Protein AF-A0A087T5A1-F1 (afdb_monomer)

pLDDT: mean 77.56, std 16.7, range [35.44, 92.0]

Radius of gyration: 14.27 Å; Cα contacts (8 Å, |Δi|>4): 145; chains: 1; bounding box: 37×33×29 Å

Structure (mmCIF, N/CA/C/O backbone):
data_AF-A0A087T5A1-F1
#
_entry.id   AF-A0A087T5A1-F1
#
loop_
_atom_site.group_PDB
_atom_site.id
_atom_site.type_symbol
_atom_s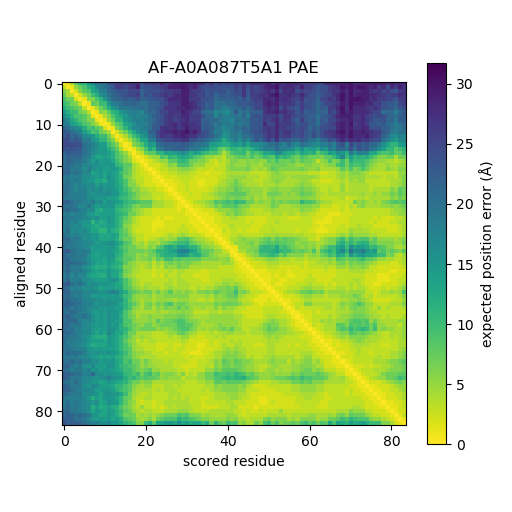ite.label_atom_id
_atom_site.label_alt_id
_atom_site.label_comp_id
_atom_site.label_asym_id
_atom_site.label_entity_id
_atom_site.label_seq_id
_atom_site.pdbx_PDB_ins_code
_atom_site.Cartn_x
_atom_site.Cartn_y
_atom_site.Cartn_z
_atom_site.occupancy
_atom_site.B_iso_or_equiv
_atom_site.auth_seq_id
_atom_site.auth_comp_id
_atom_site.auth_asym_id
_atom_site.auth_atom_id
_atom_site.pdbx_PDB_model_num
ATOM 1 N N . TYR A 1 1 ? 20.532 22.237 7.844 1.00 35.44 1 TYR A N 1
ATOM 2 C CA . TYR A 1 1 ? 19.175 21.950 7.338 1.00 35.44 1 TYR A CA 1
ATOM 3 C C . TYR A 1 1 ? 19.115 20.453 7.072 1.00 35.44 1 TYR A C 1
ATOM 5 O O . TYR A 1 1 ? 19.869 19.962 6.244 1.00 35.44 1 TYR A O 1
ATOM 13 N N . GLN A 1 2 ? 18.388 19.701 7.897 1.00 44.22 2 GLN A N 1
ATOM 14 C CA . GLN A 1 2 ? 18.462 18.239 7.939 1.00 44.22 2 GLN A CA 1
ATOM 15 C C . GLN A 1 2 ? 17.627 17.656 6.792 1.00 44.22 2 GLN A C 1
ATOM 17 O O . GLN A 1 2 ? 16.401 17.663 6.862 1.00 44.22 2 GLN A O 1
ATOM 22 N N . SER A 1 3 ? 18.283 17.199 5.722 1.00 47.53 3 SER A N 1
ATOM 23 C CA . SER A 1 3 ? 17.609 16.451 4.658 1.00 47.53 3 SER A CA 1
ATOM 24 C C . SER A 1 3 ? 17.207 15.094 5.229 1.00 47.53 3 SER A C 1
ATOM 26 O O . SER A 1 3 ? 18.053 14.223 5.439 1.00 47.53 3 SER A O 1
ATOM 28 N N . LYS A 1 4 ? 15.932 14.947 5.594 1.00 53.03 4 LYS A N 1
ATOM 29 C CA . LYS A 1 4 ? 15.383 13.657 5.997 1.00 53.03 4 LYS A CA 1
ATOM 30 C C . LYS A 1 4 ? 15.179 12.809 4.750 1.00 53.03 4 LYS A C 1
ATOM 32 O O . LYS A 1 4 ? 14.228 13.019 4.011 1.00 53.03 4 LYS A O 1
ATOM 37 N N . ASP A 1 5 ? 16.078 11.843 4.620 1.00 53.16 5 ASP A N 1
ATOM 38 C CA . ASP A 1 5 ? 15.850 10.542 4.006 1.00 53.16 5 ASP A CA 1
ATOM 39 C C . ASP A 1 5 ? 15.560 10.545 2.496 1.00 53.16 5 ASP A C 1
ATOM 41 O O . ASP A 1 5 ? 14.430 10.666 2.033 1.00 53.16 5 ASP A O 1
ATOM 45 N N . ALA A 1 6 ? 16.621 10.319 1.725 1.00 49.19 6 ALA A N 1
ATOM 46 C CA . ALA A 1 6 ? 16.506 9.570 0.487 1.00 49.19 6 ALA A CA 1
ATOM 47 C C . ALA A 1 6 ? 17.091 8.178 0.755 1.00 49.19 6 ALA A C 1
ATOM 49 O O . ALA A 1 6 ? 18.267 7.933 0.484 1.00 49.19 6 ALA A O 1
ATOM 50 N N . ALA A 1 7 ? 16.300 7.269 1.330 1.00 47.50 7 ALA A N 1
ATOM 51 C CA . ALA A 1 7 ? 16.606 5.842 1.298 1.00 47.50 7 ALA A CA 1
ATOM 52 C C . ALA A 1 7 ? 16.498 5.330 -0.151 1.00 47.50 7 ALA A C 1
ATOM 54 O O . ALA A 1 7 ? 15.528 4.691 -0.553 1.00 47.50 7 ALA A O 1
ATOM 55 N N . CYS A 1 8 ? 17.498 5.653 -0.970 1.00 40.12 8 CYS A N 1
ATOM 56 C CA . CYS A 1 8 ? 17.677 5.081 -2.295 1.00 40.12 8 CYS A CA 1
ATOM 57 C C . CYS A 1 8 ? 18.437 3.760 -2.144 1.00 40.12 8 CYS A C 1
ATOM 59 O O . CYS A 1 8 ? 19.665 3.746 -2.105 1.00 40.12 8 CYS A O 1
ATOM 61 N N . THR A 1 9 ? 17.727 2.636 -2.051 1.00 49.91 9 THR A N 1
ATOM 62 C CA . THR A 1 9 ? 18.362 1.321 -2.206 1.00 49.91 9 THR A CA 1
ATOM 63 C C . THR A 1 9 ? 18.439 1.000 -3.695 1.00 49.91 9 THR A C 1
ATOM 65 O O . THR A 1 9 ? 17.443 0.641 -4.316 1.00 49.91 9 THR A O 1
ATOM 68 N N . ILE A 1 10 ? 19.625 1.163 -4.282 1.00 45.03 10 ILE A N 1
ATOM 69 C CA . ILE A 1 10 ? 19.920 0.680 -5.634 1.00 45.03 10 ILE A CA 1
ATOM 70 C C . ILE A 1 10 ? 20.200 -0.815 -5.512 1.00 45.03 10 ILE A C 1
ATOM 72 O O . ILE A 1 10 ? 21.169 -1.216 -4.871 1.00 45.03 10 ILE A O 1
ATOM 76 N N . VAL A 1 11 ? 19.352 -1.641 -6.116 1.00 44.78 11 VAL A N 1
ATOM 77 C CA . VAL A 1 11 ? 19.548 -3.091 -6.171 1.00 44.78 11 VAL A CA 1
ATOM 78 C C . VAL A 1 11 ? 19.816 -3.469 -7.624 1.00 44.78 11 VAL A C 1
ATOM 80 O O . VAL A 1 11 ? 18.944 -3.355 -8.480 1.00 44.78 11 VAL A O 1
ATOM 83 N N . VAL A 1 12 ? 21.055 -3.871 -7.909 1.00 45.97 12 VAL A N 1
ATOM 84 C CA . VAL A 1 12 ? 21.494 -4.347 -9.226 1.00 45.97 12 VAL A CA 1
ATOM 85 C C . VAL A 1 12 ? 21.464 -5.873 -9.207 1.00 45.97 12 VAL A C 1
ATOM 87 O O . VAL A 1 12 ? 22.192 -6.494 -8.438 1.00 45.97 12 VAL A O 1
ATOM 90 N N . GLY A 1 13 ? 20.628 -6.486 -10.044 1.00 40.06 13 GLY A N 1
ATOM 91 C CA . GLY A 1 13 ? 20.554 -7.939 -10.178 1.00 40.06 13 GLY A CA 1
ATOM 92 C C . GLY A 1 13 ? 19.665 -8.350 -11.348 1.00 40.06 13 GLY A C 1
ATOM 93 O O . GLY A 1 13 ? 18.580 -7.810 -11.526 1.00 40.06 13 GLY A O 1
ATOM 94 N N . LYS A 1 14 ? 20.143 -9.300 -12.151 1.00 45.78 14 LYS A N 1
ATOM 95 C CA . LYS A 1 14 ? 19.627 -9.735 -13.463 1.00 45.78 14 LYS A CA 1
ATOM 96 C C . LYS A 1 14 ? 18.225 -10.399 -13.460 1.00 45.78 14 LYS A C 1
ATOM 98 O O . LYS A 1 14 ? 17.752 -10.771 -14.520 1.00 45.78 14 LYS A O 1
ATOM 103 N N . ASP A 1 15 ? 17.540 -10.437 -12.315 1.00 49.12 15 ASP A N 1
ATOM 104 C CA . ASP A 1 15 ? 16.192 -10.998 -12.099 1.00 49.12 15 ASP A CA 1
ATOM 105 C C . ASP A 1 15 ? 15.461 -10.220 -10.978 1.00 49.12 15 ASP A C 1
ATOM 107 O O . ASP A 1 15 ? 15.040 -10.772 -9.960 1.00 49.12 15 ASP A O 1
ATOM 111 N N . PHE A 1 16 ? 15.390 -8.887 -11.083 1.00 50.03 16 PHE A N 1
ATOM 112 C CA . PHE A 1 16 ? 14.821 -8.069 -10.007 1.00 50.03 16 PHE A CA 1
ATOM 113 C C . PHE A 1 16 ? 13.290 -8.220 -9.931 1.00 50.03 16 PHE A C 1
ATOM 115 O O . PHE A 1 16 ? 12.616 -8.056 -10.954 1.00 50.03 16 PHE A O 1
ATOM 122 N N . PRO A 1 17 ? 12.697 -8.481 -8.746 1.00 55.81 17 PRO A N 1
ATOM 123 C CA . PRO A 1 17 ? 11.251 -8.510 -8.609 1.00 55.81 17 PRO A CA 1
ATOM 124 C C . PRO A 1 17 ? 10.696 -7.128 -8.961 1.00 55.81 17 PRO A C 1
ATOM 126 O O . PRO A 1 17 ? 10.872 -6.156 -8.229 1.00 55.81 17 PRO A O 1
ATOM 129 N N . LEU A 1 18 ? 9.961 -7.049 -10.074 1.00 65.50 18 LEU A N 1
ATOM 130 C CA . LEU A 1 18 ? 9.189 -5.858 -10.441 1.00 65.50 18 LEU A CA 1
ATOM 131 C C . LEU A 1 18 ? 8.199 -5.467 -9.334 1.00 65.50 18 LEU A C 1
ATOM 133 O O . LEU A 1 18 ? 7.709 -4.349 -9.323 1.00 65.50 18 LEU A O 1
ATOM 137 N N . ALA A 1 19 ? 7.907 -6.368 -8.393 1.00 71.19 19 ALA A N 1
ATOM 138 C CA . ALA A 1 19 ? 7.039 -6.105 -7.263 1.00 71.19 19 ALA A CA 1
ATOM 139 C C . ALA A 1 19 ? 7.521 -4.892 -6.438 1.00 71.19 19 ALA A C 1
ATOM 141 O O . ALA A 1 19 ? 8.709 -4.791 -6.131 1.00 71.19 19 ALA A O 1
ATOM 142 N N . PRO A 1 20 ? 6.608 -3.990 -6.047 1.00 79.19 20 PRO A N 1
ATOM 143 C CA . PRO A 1 20 ? 6.940 -2.863 -5.190 1.00 79.19 20 PRO A CA 1
ATOM 144 C C . PRO A 1 20 ? 7.361 -3.347 -3.798 1.00 79.19 20 PRO A C 1
ATOM 146 O O . PRO A 1 20 ? 6.857 -4.351 -3.288 1.00 79.19 20 PRO A O 1
ATOM 149 N N . THR A 1 21 ? 8.266 -2.609 -3.162 1.00 81.31 21 THR A N 1
ATOM 150 C CA . THR A 1 21 ? 8.798 -2.928 -1.831 1.00 81.31 21 THR A CA 1
ATOM 151 C C . THR A 1 21 ? 8.236 -1.982 -0.770 1.00 81.31 21 THR A C 1
ATOM 153 O O . THR A 1 21 ? 7.571 -0.994 -1.082 1.00 81.31 21 THR A O 1
ATOM 156 N N . CYS A 1 22 ? 8.463 -2.293 0.511 1.00 83.62 22 CYS A N 1
ATOM 157 C CA . CYS A 1 22 ? 8.077 -1.428 1.634 1.00 83.62 22 CYS A CA 1
ATOM 158 C C . CYS A 1 22 ? 6.583 -1.026 1.626 1.00 83.62 22 CYS A C 1
ATOM 160 O O . CYS A 1 22 ? 6.224 0.126 1.870 1.00 83.62 22 CYS A O 1
ATOM 162 N N . VAL A 1 23 ? 5.692 -1.976 1.312 1.00 85.94 23 VAL A N 1
ATOM 163 C CA . VAL A 1 23 ? 4.243 -1.739 1.373 1.00 85.94 23 VAL A CA 1
ATOM 164 C C . VAL A 1 23 ? 3.848 -1.503 2.829 1.00 85.94 23 VAL A C 1
ATOM 166 O O . VAL A 1 23 ? 3.991 -2.380 3.679 1.00 85.94 23 VAL A O 1
ATOM 169 N N . LYS A 1 24 ? 3.341 -0.308 3.114 1.00 88.62 24 LYS A N 1
ATOM 170 C CA . LYS A 1 24 ? 2.952 0.148 4.444 1.00 88.62 24 LYS A CA 1
ATOM 171 C C . LYS A 1 24 ? 1.515 0.641 4.427 1.00 88.62 24 LYS A C 1
ATOM 173 O O . LYS A 1 24 ? 1.124 1.400 3.543 1.00 88.62 24 LYS A O 1
ATOM 178 N N . ALA A 1 25 ? 0.756 0.245 5.441 1.00 88.94 25 ALA A N 1
ATOM 179 C CA . ALA A 1 25 ? -0.544 0.822 5.739 1.00 88.94 25 ALA A CA 1
ATOM 180 C C . ALA A 1 25 ? -0.391 1.941 6.783 1.00 88.94 25 ALA A C 1
ATOM 182 O O . ALA A 1 25 ? 0.332 1.801 7.770 1.00 88.94 25 ALA A O 1
ATOM 183 N N . SER A 1 26 ? -1.050 3.068 6.551 1.00 91.25 26 SER A N 1
ATOM 184 C CA . SER A 1 26 ? -1.107 4.239 7.432 1.00 91.25 26 SER A CA 1
ATOM 185 C C . SER A 1 26 ? -2.512 4.841 7.385 1.00 91.25 26 SER A C 1
ATOM 187 O O . SER A 1 26 ? -3.309 4.433 6.544 1.00 91.25 26 SER A O 1
ATOM 189 N N . HIS A 1 27 ? -2.841 5.781 8.280 1.00 90.00 27 HIS A N 1
ATOM 190 C CA . HIS A 1 27 ? -4.173 6.412 8.335 1.00 90.00 27 HIS A CA 1
ATOM 191 C C . HIS A 1 27 ? -5.319 5.384 8.271 1.00 90.00 27 HIS A C 1
ATOM 193 O O . HIS A 1 27 ? -6.251 5.516 7.481 1.00 90.00 27 HIS A O 1
ATOM 199 N N . ILE A 1 28 ? -5.191 4.306 9.050 1.00 89.00 28 ILE A N 1
ATOM 200 C CA . ILE A 1 28 ? -6.163 3.214 9.075 1.00 89.00 28 ILE A CA 1
ATOM 201 C C . ILE A 1 28 ? -7.362 3.675 9.901 1.00 89.00 28 ILE A C 1
ATOM 203 O O . ILE A 1 28 ? -7.214 4.068 11.057 1.00 89.00 28 ILE A O 1
ATOM 207 N N . THR A 1 29 ? -8.540 3.622 9.301 1.00 88.62 29 THR A N 1
ATOM 208 C CA . THR A 1 29 ? -9.831 3.916 9.919 1.00 88.62 29 THR A CA 1
ATOM 209 C C . THR A 1 29 ? -10.745 2.695 9.797 1.00 88.62 29 THR A C 1
ATOM 211 O O . THR A 1 29 ? -10.391 1.693 9.177 1.00 88.62 29 THR A O 1
ATOM 214 N N . ALA A 1 30 ? -11.949 2.775 10.368 1.00 87.00 30 ALA A N 1
ATOM 215 C CA . ALA A 1 30 ? -12.955 1.721 10.249 1.00 87.00 30 ALA A CA 1
ATOM 216 C C . ALA A 1 30 ? -13.380 1.433 8.796 1.00 87.00 30 ALA A C 1
ATOM 218 O O . ALA A 1 30 ? -13.843 0.330 8.514 1.00 87.00 30 ALA A O 1
ATOM 219 N N . SER A 1 31 ? -13.237 2.408 7.889 1.00 91.00 31 SER A N 1
ATOM 220 C CA . SER A 1 31 ? -13.720 2.315 6.506 1.00 91.00 31 SER A CA 1
ATOM 221 C C . SER A 1 31 ? -12.685 2.653 5.436 1.00 91.00 31 SER A C 1
ATOM 223 O O . SER A 1 31 ? -12.981 2.567 4.238 1.00 91.00 31 SER A O 1
ATOM 225 N N . SER A 1 32 ? -11.463 3.009 5.832 1.00 91.00 32 SER A N 1
ATOM 226 C CA . SER A 1 32 ? -10.392 3.361 4.906 1.00 91.00 32 SER A CA 1
ATOM 227 C C . SER A 1 32 ? -8.998 3.048 5.440 1.00 91.00 32 SER A C 1
ATOM 229 O O . SER A 1 32 ? -8.782 2.942 6.642 1.00 91.00 32 SER A O 1
ATOM 231 N N . ALA A 1 33 ? -8.030 2.910 4.540 1.00 91.25 33 ALA A N 1
ATOM 232 C CA . ALA A 1 33 ? -6.617 2.813 4.878 1.00 91.25 33 ALA A CA 1
ATOM 233 C C . ALA A 1 33 ? -5.765 3.430 3.764 1.00 91.25 33 ALA A C 1
ATOM 235 O O . ALA A 1 33 ? -6.027 3.223 2.576 1.00 91.25 33 ALA A O 1
ATOM 236 N N . LEU A 1 34 ? -4.719 4.168 4.135 1.00 92.00 34 LEU A N 1
ATOM 237 C CA . LEU A 1 34 ? -3.721 4.670 3.196 1.00 92.00 34 LEU A CA 1
ATOM 238 C C . LEU A 1 34 ? -2.615 3.644 3.009 1.00 92.00 34 LEU A C 1
ATOM 240 O O . LEU A 1 34 ? -1.840 3.366 3.921 1.00 92.00 34 LEU A O 1
ATOM 244 N N . ILE A 1 35 ? -2.507 3.134 1.792 1.00 91.88 35 ILE A N 1
ATOM 245 C CA . ILE A 1 35 ? -1.484 2.178 1.397 1.00 91.88 35 ILE A CA 1
ATOM 246 C C . ILE A 1 35 ? -0.411 2.941 0.636 1.00 91.88 35 ILE A C 1
ATOM 248 O O . ILE A 1 35 ? -0.708 3.620 -0.343 1.00 91.88 35 ILE A O 1
ATOM 252 N N . SER A 1 36 ? 0.829 2.850 1.092 1.00 91.19 36 SER A N 1
ATOM 253 C CA . SER A 1 36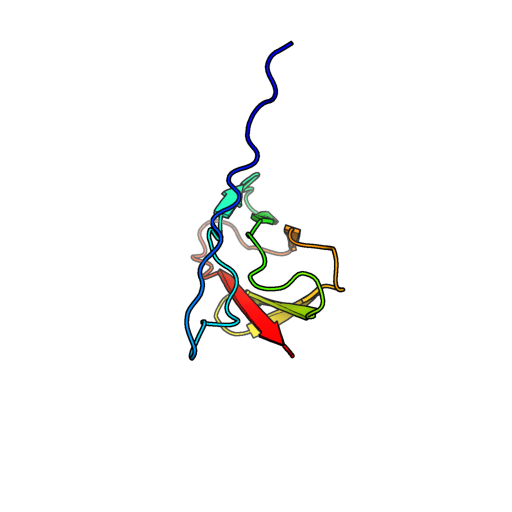 ? 2.000 3.480 0.478 1.00 91.19 36 SER A CA 1
ATOM 254 C C . SER A 1 36 ? 3.075 2.437 0.228 1.00 91.19 36 SER A C 1
ATOM 256 O O . SER A 1 36 ? 3.265 1.567 1.072 1.00 91.19 36 SER A O 1
ATOM 258 N N . TRP A 1 37 ? 3.781 2.523 -0.891 1.00 89.06 37 TRP A N 1
ATOM 259 C CA . TRP A 1 37 ? 4.851 1.589 -1.242 1.00 89.06 37 TRP A CA 1
ATOM 260 C C . TRP A 1 37 ? 6.008 2.309 -1.929 1.00 89.06 37 TRP A C 1
ATOM 262 O O . TRP A 1 37 ? 5.868 3.446 -2.387 1.00 89.06 37 TRP A O 1
ATOM 272 N N . LEU A 1 38 ? 7.151 1.634 -2.001 1.00 84.38 38 LEU A N 1
ATOM 273 C CA . LEU A 1 38 ? 8.292 2.052 -2.801 1.00 84.38 38 LEU A CA 1
ATOM 274 C C . LEU A 1 38 ? 8.242 1.336 -4.160 1.00 84.38 38 LEU A C 1
ATOM 276 O O . LEU A 1 38 ? 8.160 0.104 -4.202 1.00 84.38 38 LEU A O 1
ATOM 280 N N . PRO A 1 39 ? 8.246 2.076 -5.28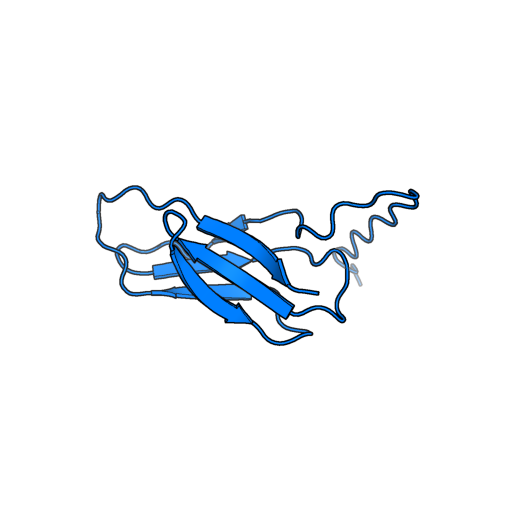1 1.00 78.19 39 PRO A N 1
ATOM 281 C CA . PRO A 1 39 ? 8.272 1.476 -6.607 1.00 78.19 39 PRO A CA 1
ATOM 282 C C . PRO A 1 39 ? 9.647 0.879 -6.907 1.00 78.19 39 PRO A C 1
ATOM 284 O O . PRO A 1 39 ? 10.673 1.497 -6.637 1.00 78.19 39 PRO A O 1
ATOM 287 N N . SER A 1 40 ? 9.663 -0.287 -7.549 1.00 70.94 40 SER A N 1
ATOM 288 C CA . SER A 1 40 ? 10.893 -0.864 -8.110 1.00 70.94 40 SER A CA 1
ATOM 289 C C . SER A 1 40 ? 11.297 -0.173 -9.415 1.00 70.94 40 SER A C 1
ATOM 291 O O . SER A 1 40 ? 12.477 -0.019 -9.710 1.00 70.94 40 SER A O 1
ATOM 293 N N . ASN A 1 41 ? 10.313 0.298 -10.188 1.00 70.38 41 ASN A N 1
ATOM 294 C CA . ASN A 1 41 ? 10.529 1.150 -11.349 1.00 70.38 41 ASN A CA 1
ATOM 295 C C . ASN A 1 41 ? 9.347 2.114 -11.491 1.00 70.38 41 ASN A C 1
ATOM 297 O O . ASN A 1 41 ? 8.194 1.705 -11.641 1.00 70.38 41 ASN A O 1
ATOM 301 N N . SER A 1 42 ? 9.643 3.410 -11.443 1.00 69.12 42 SER A N 1
ATOM 302 C CA . SER A 1 42 ? 8.648 4.482 -11.511 1.00 69.12 42 SER A CA 1
ATOM 303 C C . SER A 1 42 ? 7.938 4.591 -12.864 1.00 69.12 42 SER A C 1
ATOM 305 O O . SER A 1 42 ? 6.931 5.293 -12.948 1.00 69.12 42 SER A O 1
ATOM 307 N N . ASN A 1 43 ? 8.435 3.910 -13.903 1.00 71.62 43 ASN A N 1
ATOM 308 C CA . ASN A 1 43 ? 7.840 3.908 -15.241 1.00 71.62 43 ASN A CA 1
ATOM 309 C C . ASN A 1 43 ? 6.689 2.904 -15.397 1.00 71.62 43 ASN A C 1
ATOM 311 O O . ASN A 1 43 ? 5.938 3.008 -16.363 1.00 71.62 43 ASN A O 1
ATOM 315 N N . PHE A 1 44 ? 6.5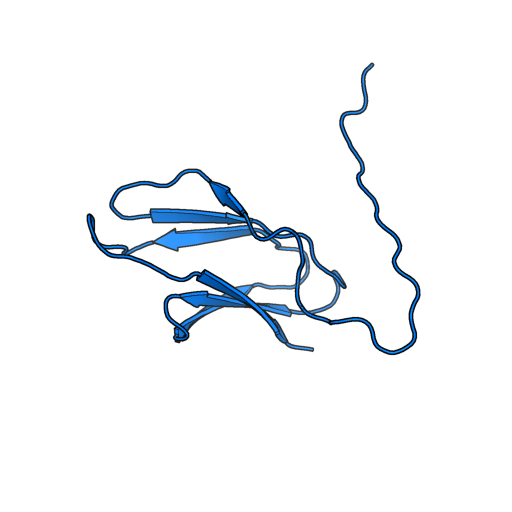16 1.962 -14.463 1.00 77.19 44 PHE A N 1
ATOM 316 C CA . PHE A 1 44 ? 5.450 0.966 -14.557 1.00 77.19 44 PHE A CA 1
ATOM 317 C C . PHE A 1 44 ? 4.198 1.343 -13.765 1.00 77.19 44 PHE A C 1
ATOM 319 O O . PHE A 1 44 ? 4.232 2.076 -12.768 1.00 77.19 44 PHE A O 1
ATOM 326 N N . GLN A 1 45 ? 3.065 0.805 -14.215 1.00 84.00 45 GLN A N 1
ATOM 327 C CA . GLN A 1 45 ? 1.801 0.930 -13.504 1.00 84.00 45 GLN A CA 1
ATOM 328 C C . GLN A 1 45 ? 1.787 -0.009 -12.301 1.00 84.00 45 GLN A C 1
ATOM 330 O O . GLN A 1 45 ? 2.383 -1.087 -12.313 1.00 84.00 45 GLN A O 1
ATOM 335 N N . HIS A 1 46 ? 1.083 0.400 -11.251 1.00 87.19 46 HIS A N 1
ATOM 336 C CA . HIS A 1 46 ? 0.961 -0.391 -10.031 1.00 87.19 46 HIS A CA 1
ATOM 337 C C . HIS A 1 46 ? -0.500 -0.750 -9.805 1.00 87.19 46 HIS A C 1
ATOM 339 O O . HIS A 1 46 ? -1.373 0.110 -9.868 1.00 87.19 46 HIS A O 1
ATOM 345 N N . VAL A 1 47 ? -0.781 -2.013 -9.522 1.00 89.38 47 VAL A N 1
ATOM 346 C CA . VAL A 1 47 ? -2.122 -2.499 -9.213 1.00 89.38 47 VAL A CA 1
ATOM 347 C C . VAL A 1 47 ? -2.212 -2.780 -7.725 1.00 89.38 47 VAL A C 1
ATOM 349 O O . VAL A 1 47 ? -1.439 -3.572 -7.188 1.00 89.38 47 VAL A O 1
ATOM 352 N N . VAL A 1 48 ? -3.163 -2.133 -7.062 1.00 90.50 48 VAL A N 1
ATOM 353 C CA . VAL A 1 48 ? -3.516 -2.393 -5.670 1.00 90.50 48 VAL A CA 1
ATOM 354 C C . VAL A 1 48 ? -4.651 -3.407 -5.656 1.00 90.50 48 VAL A C 1
ATOM 356 O O . VAL A 1 48 ? -5.697 -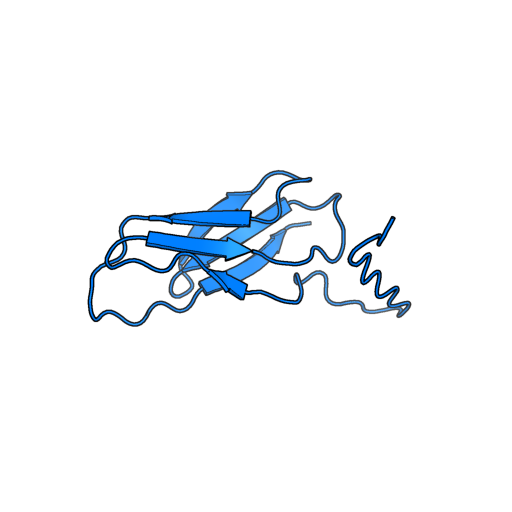3.191 -6.272 1.00 90.50 48 VAL A O 1
ATOM 359 N N . ALA A 1 49 ? -4.445 -4.501 -4.933 1.00 89.88 49 ALA A N 1
ATOM 360 C CA . ALA A 1 49 ? -5.431 -5.544 -4.719 1.00 89.88 49 ALA A CA 1
ATOM 361 C C . ALA A 1 49 ? -5.717 -5.727 -3.226 1.00 89.88 49 ALA A C 1
ATOM 363 O O . ALA A 1 49 ? -4.792 -5.774 -2.413 1.00 89.88 49 ALA A O 1
ATOM 364 N N . VAL A 1 50 ? -6.990 -5.861 -2.872 1.00 90.62 50 VAL A N 1
ATOM 365 C CA . VAL A 1 50 ? -7.480 -6.070 -1.504 1.00 90.62 50 VAL A CA 1
ATOM 366 C C . VAL A 1 50 ? -8.162 -7.433 -1.460 1.00 90.62 50 VAL A C 1
ATOM 368 O O . VAL A 1 50 ? -9.038 -7.704 -2.272 1.00 90.62 50 VAL A O 1
ATOM 371 N N . ASN A 1 51 ? -7.738 -8.321 -0.559 1.00 87.50 51 ASN A N 1
ATOM 372 C CA . ASN A 1 51 ? -8.162 -9.728 -0.530 1.00 87.50 51 ASN A CA 1
ATOM 373 C C . ASN A 1 51 ? -8.022 -10.424 -1.896 1.00 87.50 51 ASN A C 1
ATOM 375 O O . ASN A 1 51 ? -8.893 -11.174 -2.319 1.00 87.50 51 ASN A O 1
ATOM 379 N N . SER A 1 52 ? -6.911 -10.159 -2.593 1.00 83.75 52 SER A N 1
ATOM 380 C CA . SER A 1 52 ? -6.626 -10.665 -3.949 1.00 83.75 52 SER A CA 1
ATOM 381 C C . SER A 1 52 ? -7.542 -10.134 -5.061 1.00 83.75 52 SER A C 1
ATOM 383 O O . SER A 1 52 ? -7.374 -10.540 -6.207 1.00 83.75 52 SER A O 1
ATOM 385 N N . VAL A 1 53 ? -8.445 -9.196 -4.763 1.00 88.38 53 VAL A N 1
ATOM 386 C CA . VAL A 1 53 ? -9.287 -8.518 -5.755 1.00 88.38 53 VAL A CA 1
ATOM 387 C C . VAL A 1 53 ? -8.637 -7.200 -6.146 1.00 88.38 53 VAL A C 1
ATOM 389 O O . VAL A 1 53 ? -8.347 -6.375 -5.283 1.00 88.38 53 VAL A O 1
ATOM 392 N N . GLU A 1 54 ? -8.394 -6.987 -7.436 1.00 89.31 54 GLU A N 1
ATOM 393 C CA . GLU A 1 54 ? -7.844 -5.732 -7.951 1.00 89.31 54 GLU A CA 1
ATOM 394 C C . GLU A 1 54 ? -8.849 -4.593 -7.736 1.00 89.31 54 GLU A C 1
ATOM 396 O O . GLU A 1 54 ? -9.917 -4.567 -8.341 1.00 89.31 54 GLU A O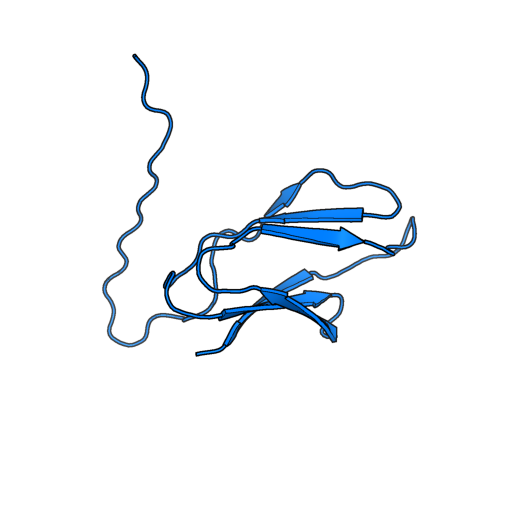 1
ATOM 401 N N . VAL A 1 55 ? -8.510 -3.644 -6.863 1.00 88.44 55 VAL A N 1
ATOM 402 C CA . VAL A 1 55 ? -9.389 -2.506 -6.543 1.00 88.44 55 VAL A CA 1
ATOM 403 C C . VAL A 1 55 ? -9.003 -1.255 -7.319 1.00 88.44 55 VAL A C 1
ATOM 405 O O . VAL A 1 55 ? -9.850 -0.408 -7.604 1.00 88.44 55 VAL A O 1
ATOM 408 N N . LYS A 1 56 ? -7.716 -1.107 -7.661 1.00 88.62 56 LYS A N 1
ATOM 409 C CA . LYS A 1 56 ? -7.231 0.090 -8.345 1.00 88.62 56 LYS A CA 1
ATOM 410 C C . LYS A 1 56 ? -5.964 -0.158 -9.144 1.00 88.62 56 LYS A C 1
ATOM 412 O O . LYS A 1 56 ? -4.992 -0.693 -8.626 1.00 88.62 56 LYS A O 1
ATOM 417 N N . VAL A 1 57 ? -5.943 0.371 -10.366 1.00 89.50 57 VAL A N 1
ATOM 418 C CA . VAL A 1 57 ? -4.714 0.586 -11.137 1.00 89.50 57 VAL A CA 1
ATOM 419 C C . VAL A 1 57 ? -4.259 2.029 -10.948 1.00 89.50 57 VAL A C 1
ATOM 421 O O . VAL A 1 57 ? -5.028 2.981 -11.123 1.00 89.50 57 VAL A O 1
ATOM 424 N N . VAL A 1 58 ? -3.009 2.183 -10.541 1.00 86.81 58 VAL A N 1
ATOM 425 C CA . VAL A 1 58 ? -2.354 3.441 -10.218 1.00 86.81 58 VAL A CA 1
ATOM 426 C C . VAL A 1 58 ? -1.394 3.792 -11.348 1.00 86.81 58 VAL A C 1
ATOM 428 O O . VAL A 1 58 ? -0.601 2.962 -11.799 1.00 86.81 58 VAL A O 1
ATOM 431 N N . LYS A 1 59 ? -1.506 5.037 -11.821 1.00 82.88 59 LYS A N 1
ATOM 432 C CA . LYS A 1 59 ? -0.682 5.572 -12.907 1.00 82.88 59 LYS A CA 1
ATOM 433 C C . LYS A 1 59 ? 0.799 5.631 -12.497 1.00 82.88 59 LYS A C 1
ATOM 435 O O . LYS A 1 59 ? 1.086 5.751 -11.302 1.00 82.88 59 LYS A O 1
ATOM 440 N N . PRO A 1 60 ? 1.729 5.608 -13.469 1.00 82.44 60 PRO A N 1
ATOM 441 C CA . PRO A 1 60 ? 3.147 5.818 -13.196 1.00 82.44 60 PRO A CA 1
ATOM 442 C C . PRO A 1 60 ? 3.357 7.143 -12.449 1.00 82.44 60 PRO A C 1
ATOM 444 O O . PRO A 1 60 ? 2.658 8.124 -12.708 1.00 82.44 60 PRO A O 1
ATOM 447 N N . GLY A 1 61 ? 4.278 7.161 -11.486 1.00 79.50 61 GLY A N 1
ATOM 448 C CA . GLY A 1 61 ? 4.531 8.325 -10.625 1.00 79.50 61 GLY A CA 1
ATOM 449 C C . GLY A 1 61 ? 3.638 8.445 -9.380 1.00 79.50 61 GLY A C 1
ATOM 450 O O . GLY A 1 61 ? 3.905 9.290 -8.526 1.00 79.50 61 GLY A O 1
ATOM 451 N N . CYS A 1 62 ? 2.614 7.600 -9.218 1.00 83.44 62 CYS A N 1
ATOM 452 C CA . CYS A 1 62 ? 1.823 7.519 -7.987 1.00 83.44 62 CYS A CA 1
ATOM 453 C C . CYS A 1 62 ? 2.112 6.207 -7.235 1.00 83.44 62 CYS A C 1
ATOM 455 O O . CYS A 1 62 ? 1.911 5.118 -7.763 1.00 83.44 62 CYS A O 1
ATOM 457 N N . PHE A 1 63 ? 2.540 6.306 -5.971 1.00 86.06 63 PHE A N 1
ATOM 458 C CA . PHE A 1 63 ? 2.948 5.144 -5.151 1.00 86.06 63 PHE A CA 1
ATOM 459 C C . PHE A 1 63 ? 2.183 5.039 -3.829 1.00 86.06 63 PHE A C 1
ATOM 461 O O . PHE A 1 63 ? 2.658 4.483 -2.838 1.00 86.06 63 PHE A O 1
ATOM 468 N N . ARG A 1 64 ? 1.016 5.684 -3.779 1.00 89.44 64 ARG A N 1
ATOM 469 C CA . ARG A 1 64 ? 0.143 5.717 -2.609 1.00 89.44 64 ARG A CA 1
ATOM 470 C C . ARG A 1 64 ? -1.306 5.678 -3.066 1.00 89.44 64 ARG A C 1
ATOM 472 O O . ARG A 1 64 ? -1.649 6.287 -4.079 1.00 89.44 64 ARG A O 1
ATOM 479 N N . HIS A 1 65 ? -2.152 4.982 -2.320 1.00 91.56 65 HIS A N 1
ATOM 480 C CA . HIS A 1 65 ? -3.567 4.843 -2.624 1.00 91.56 65 HIS A CA 1
ATOM 481 C C . HIS A 1 65 ? -4.401 4.722 -1.346 1.00 91.56 65 HIS A C 1
ATOM 483 O O . HIS A 1 65 ? -4.075 3.937 -0.457 1.00 91.56 65 HIS A O 1
ATOM 489 N N . HIS A 1 66 ? -5.494 5.485 -1.276 1.00 91.25 66 HIS A N 1
ATOM 490 C CA . HIS A 1 66 ? -6.522 5.299 -0.259 1.00 91.25 66 HIS A CA 1
ATOM 491 C C . HIS A 1 66 ? -7.452 4.166 -0.667 1.00 91.25 66 HIS A C 1
ATOM 493 O O . HIS A 1 66 ? -8.240 4.316 -1.599 1.00 91.25 66 HIS A O 1
ATOM 499 N N . VAL A 1 67 ? -7.382 3.066 0.072 1.00 90.62 67 VAL A N 1
ATOM 500 C CA . VAL A 1 67 ? -8.400 2.023 0.029 1.00 90.62 67 VAL A CA 1
ATOM 501 C C . VAL A 1 67 ? -9.577 2.513 0.865 1.00 90.62 67 VAL A C 1
ATOM 503 O O . VAL A 1 67 ? -9.391 2.867 2.027 1.00 90.62 67 VAL A O 1
ATOM 506 N N . THR A 1 68 ? -10.770 2.571 0.282 1.00 89.88 68 THR A N 1
ATOM 507 C CA . THR A 1 68 ? -12.015 2.994 0.941 1.00 89.88 68 THR A CA 1
ATOM 508 C C . THR A 1 68 ? -13.084 1.912 0.805 1.00 89.88 68 THR A C 1
ATOM 510 O O . THR A 1 68 ? -12.924 0.973 0.026 1.00 89.88 68 THR A O 1
ATOM 513 N N . GLY A 1 69 ? -14.168 2.023 1.576 1.00 88.94 69 GLY A N 1
ATOM 514 C CA . GLY A 1 69 ? -15.236 1.017 1.580 1.00 88.94 69 GLY A CA 1
ATOM 515 C C . GLY A 1 69 ? -14.875 -0.240 2.372 1.00 88.94 69 GLY A C 1
ATOM 516 O O . GLY A 1 69 ? -15.413 -1.311 2.109 1.00 88.94 69 GLY A O 1
ATOM 517 N N . LEU A 1 70 ? -13.947 -0.119 3.324 1.00 88.62 70 LEU A N 1
ATOM 518 C CA . LEU A 1 70 ? -13.637 -1.191 4.263 1.00 88.62 70 LEU A CA 1
ATOM 519 C C . LEU A 1 70 ? -14.750 -1.304 5.316 1.00 88.62 70 LEU A C 1
ATOM 521 O O . LEU A 1 70 ? -15.445 -0.335 5.622 1.00 88.62 70 LEU A O 1
ATOM 525 N N . SER A 1 71 ? -14.920 -2.497 5.867 1.00 90.25 71 SER A N 1
ATOM 526 C CA . SER A 1 71 ? -15.821 -2.772 6.978 1.00 90.25 71 SER A CA 1
ATOM 527 C C . SER A 1 71 ? -15.022 -2.915 8.277 1.00 90.25 71 SER A C 1
ATOM 529 O O . SER A 1 71 ? -13.976 -3.576 8.284 1.00 90.25 71 SER A O 1
ATOM 531 N N . PRO A 1 72 ? -15.498 -2.342 9.398 1.00 86.06 72 PRO A N 1
ATOM 532 C CA . PRO A 1 72 ? -14.841 -2.506 10.688 1.00 86.06 72 PRO A CA 1
ATOM 533 C C . PRO A 1 72 ? -14.793 -3.985 11.088 1.00 86.06 72 PRO A C 1
ATOM 535 O O . PRO A 1 72 ? -15.641 -4.779 10.683 1.00 86.06 72 PRO A O 1
ATOM 538 N N . ASN A 1 73 ? -13.796 -4.357 11.894 1.00 85.56 73 ASN A N 1
ATOM 539 C CA . ASN A 1 73 ? -13.575 -5.734 12.361 1.00 85.56 73 ASN A CA 1
ATOM 540 C C . ASN A 1 73 ? -13.402 -6.781 11.242 1.00 85.56 73 ASN A C 1
ATOM 542 O O . ASN A 1 73 ? -13.541 -7.975 11.490 1.00 85.56 73 ASN A O 1
ATOM 546 N N . THR A 1 74 ? -13.073 -6.357 10.019 1.00 87.88 74 THR A N 1
ATOM 547 C CA . THR A 1 74 ? -12.787 -7.260 8.898 1.00 87.88 74 THR A CA 1
ATOM 548 C C . THR A 1 74 ? -11.297 -7.237 8.577 1.00 87.88 74 THR A C 1
ATOM 550 O O . THR A 1 74 ? -10.693 -6.173 8.435 1.00 87.88 74 THR A O 1
ATOM 553 N N . LEU A 1 75 ? -10.684 -8.417 8.459 1.00 88.12 75 LEU A N 1
ATOM 554 C CA . LEU A 1 75 ? -9.287 -8.527 8.052 1.00 88.12 75 LEU A CA 1
ATOM 555 C C . LEU A 1 75 ? -9.172 -8.322 6.537 1.00 88.12 75 LEU A C 1
ATOM 557 O O . LEU A 1 75 ? -9.699 -9.105 5.746 1.00 88.12 75 LEU A O 1
ATOM 561 N N . TYR A 1 76 ? -8.429 -7.293 6.139 1.00 88.12 76 TYR A N 1
ATOM 562 C CA . TYR A 1 76 ? -8.127 -7.013 4.740 1.00 88.12 76 TYR A CA 1
ATOM 563 C C . TYR A 1 76 ? -6.658 -7.270 4.443 1.00 88.12 76 TYR A C 1
ATOM 565 O O . TYR A 1 76 ? -5.768 -6.708 5.083 1.00 88.12 76 TYR A O 1
ATOM 573 N N . ARG A 1 77 ? -6.392 -8.085 3.421 1.00 89.88 77 ARG A N 1
ATOM 574 C CA . ARG A 1 77 ? -5.037 -8.309 2.918 1.00 89.88 77 ARG A CA 1
ATOM 575 C C . ARG A 1 77 ? -4.790 -7.443 1.694 1.00 89.88 77 ARG A C 1
ATOM 577 O O . ARG A 1 77 ? -5.281 -7.749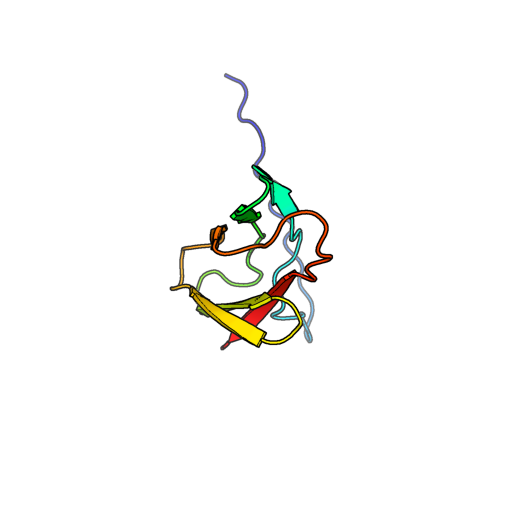 0.611 1.00 89.88 77 ARG A O 1
ATOM 584 N N . VAL A 1 78 ? -4.014 -6.377 1.855 1.00 88.88 78 VAL A N 1
ATOM 585 C CA . VAL A 1 78 ? -3.635 -5.517 0.731 1.00 88.88 78 VAL A CA 1
ATOM 586 C C . VAL A 1 78 ? -2.319 -5.988 0.123 1.00 88.88 78 VAL A C 1
ATOM 588 O O . VAL A 1 78 ? -1.343 -6.218 0.833 1.00 88.88 78 VAL A O 1
ATOM 591 N N . SER A 1 79 ? -2.286 -6.115 -1.199 1.00 88.19 79 SER A N 1
ATOM 592 C CA . SER A 1 79 ? -1.083 -6.403 -1.975 1.00 88.19 79 SER A CA 1
ATOM 593 C C . SER A 1 79 ? -0.965 -5.421 -3.130 1.00 88.19 79 SER A C 1
ATOM 595 O O . SER A 1 79 ? -1.972 -5.009 -3.701 1.00 88.19 79 SER A O 1
ATOM 597 N N . VAL A 1 80 ? 0.261 -5.039 -3.469 1.00 87.62 80 VAL A N 1
ATOM 598 C CA . VAL A 1 80 ? 0.532 -4.168 -4.611 1.00 87.62 80 VAL A CA 1
ATOM 599 C C . VAL A 1 80 ? 1.410 -4.938 -5.584 1.00 87.62 80 VAL A C 1
ATOM 601 O O . VAL A 1 80 ? 2.385 -5.567 -5.176 1.00 87.62 80 VAL A O 1
ATOM 604 N N . ARG A 1 81 ? 1.043 -4.928 -6.862 1.00 85.56 81 ARG A N 1
ATOM 605 C CA . ARG A 1 81 ? 1.759 -5.616 -7.940 1.00 85.56 81 ARG A CA 1
ATOM 606 C C . ARG A 1 81 ? 2.144 -4.606 -9.004 1.00 85.56 81 ARG A C 1
ATOM 608 O O . ARG A 1 81 ? 1.411 -3.649 -9.229 1.00 85.56 81 ARG A O 1
ATOM 615 N N . VAL A 1 82 ? 3.273 -4.814 -9.664 1.00 81.81 82 VAL A N 1
ATOM 616 C CA . VAL A 1 82 ? 3.601 -4.045 -10.866 1.00 81.81 82 VAL A CA 1
ATOM 617 C C . VAL A 1 82 ? 2.965 -4.711 -12.074 1.00 81.81 82 VAL A C 1
ATOM 619 O O . VAL A 1 82 ? 2.993 -5.935 -12.203 1.00 81.81 82 VAL A O 1
ATOM 622 N N . LYS A 1 83 ? 2.383 -3.884 -12.938 1.00 76.06 83 LYS A N 1
ATOM 623 C CA . LYS A 1 83 ? 1.909 -4.266 -14.260 1.00 76.06 83 LYS A CA 1
ATOM 624 C C . LYS A 1 83 ? 2.833 -3.579 -15.276 1.00 76.06 83 LYS A C 1
ATOM 626 O O . LYS A 1 83 ? 2.755 -2.349 -15.378 1.00 76.06 83 LYS A O 1
ATOM 631 N N . PRO A 1 84 ? 3.768 -4.331 -15.889 1.00 66.50 84 PRO A N 1
ATOM 632 C CA . PRO A 1 84 ? 4.672 -3.786 -16.891 1.00 66.50 84 PRO A CA 1
ATOM 633 C C . PRO A 1 84 ? 3.926 -3.312 -18.140 1.00 66.50 84 PRO A C 1
ATOM 635 O O . PRO A 1 84 ? 2.811 -3.826 -18.398 1.0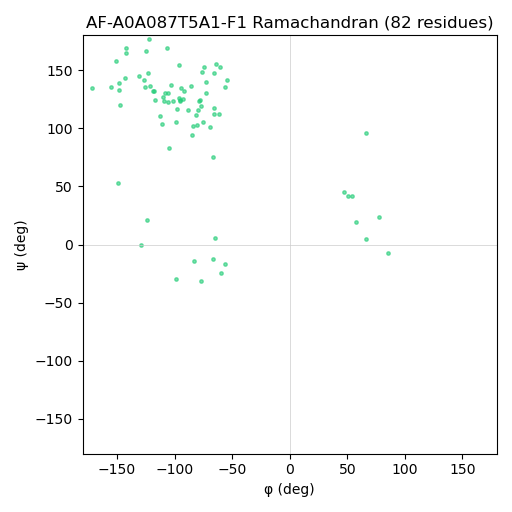0 66.50 84 PRO A O 1
#

Sequence (84 aa):
YQSKDAACTIVVGKDFPLAPTCVKASHITASSALISWLPSNSNFQHVVAVNSVEVKVVKPGCFRHHVTGLSPNTLYRVSVRVKP

Foldseek 3Di:
DDDPDPPDDDDDDPDDAQFWADWDWDPDDQFKIKTFTHGPDLQWWKFKAKPNHGPDIHHRPDGIDMDGRHHGPDDIDIGMHTDD

Solvent-accessible surface area (backbone atoms only — not comparable to full-atom values): 5250 Å² total; per-residue (Å²): 134,85,81,80,75,83,88,75,82,84,81,89,60,102,79,66,69,60,46,48,42,78,76,40,81,41,80,72,54,59,37,32,34,34,38,35,42,42,69,66,53,61,84,37,31,36,35,38,18,50,70,83,41,79,76,42,80,34,57,54,83,55,52,64,47,77,49,66,84,48,58,66,100,58,94,75,49,76,47,63,40,53,47,126

Organism: Stegodyphus mimosarum (NCBI:txid407821)

Secondary structure (DSSP, 8-state):
-------------TT---S-EEEEEES--SSEEEEEEE-S-TTSEEEEEETTEEEEEE-TT--EEEEE-PPTT----EEEEEE-

Mean predicted aligned error: 9.57 Å

Nearest PDB structures (foldseek):
  6q9m-assembly2_B  TM=8.600E-01  e=2.931E-08  Drosophila melanogaster
  6q9m-assem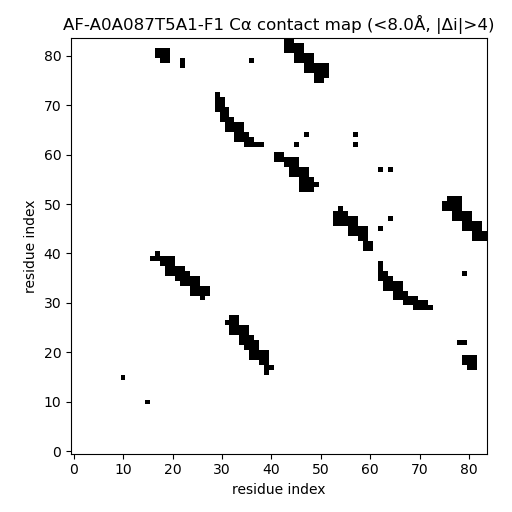bly1_A  TM=8.577E-01  e=7.608E-08  Drosophila melanogaster
  7y6e-assembly7_G  TM=6.669E-01  e=6.710E-02  Chelicerata
  8iua-assembly1_A  TM=5.377E-01  e=1.944E+00  Flavobacterium johnsoniae UW101
  8iu9-assembly1_A  TM=4.823E-01  e=2.722E+00  Flavobacterium johnsoniae UW101

InterPro domains:
  IPR003961 Fibronectin type III [PF00041] (19-82)
  IPR003961 Fibronectin type III [PS50853] (19-84)
  IPR003961 Fibronectin type III [SM00060] (17-84)
  IPR003961 Fibronectin type III [cd00063] (17-83)
  IPR013783 Immunoglobulin-like fold [G3DSA:2.60.40.10] (12-83)
  IPR036116 Fibronectin type III superfamily [SSF49265] (9-82)
  IPR040325 RIMS-binding protein 1/2/3 [PTHR14234] (3-84)